Protein AF-A0A949LNS8-F1 (afdb_monomer_lite)

Sequence (141 aa):
MMSRVLGAALPQVLRSVAWLLLPTSFIALLAWATAGSATGNTGDPLRAALWIWIGAHSIPFDLSLPPSGLAGYLSYLPLGALVFPVLAIRNGVARTIERLDNDSSLVAPARGVFAIGYTIFALTASLFSKTDSIRPVWYFA

pLDDT: mean 88.39, std 11.05, range [50.0, 98.38]

Foldseek 3Di:
DLVLLCVLQLVLLVVLLCQQLVVQLVVLQVVDVVVDPPVPDSVVSSLVSLLLSLLLCQQKKWFLDPPVRDTDISRDDPVVSVVSSVVSLVVSLVRSCVSVVVPVVCSVVNNVSNVVSNVVVSVVSQVVSDDPGIHGDDPVD

Structure (mmCIF, N/CA/C/O backbone):
data_AF-A0A949LNS8-F1
#
_entry.id   AF-A0A949LNS8-F1
#
loop_
_atom_site.group_PDB
_atom_site.id
_atom_site.type_symbol
_atom_site.label_atom_id
_atom_site.label_alt_id
_atom_site.label_comp_id
_atom_site.label_asym_id
_atom_site.label_entity_id
_atom_site.label_seq_id
_atom_site.pdbx_PDB_ins_code
_atom_site.Cartn_x
_atom_site.Cartn_y
_atom_site.Cartn_z
_atom_site.occupancy
_atom_site.B_iso_or_equiv
_atom_site.auth_seq_id
_atom_site.auth_comp_id
_atom_site.auth_asym_id
_atom_site.auth_atom_id
_atom_site.pdbx_PDB_model_num
ATOM 1 N N . MET A 1 1 ? 21.363 8.464 -13.972 1.00 85.00 1 MET A N 1
ATOM 2 C CA . MET A 1 1 ? 20.319 7.459 -14.292 1.00 85.00 1 MET A CA 1
ATOM 3 C C . MET A 1 1 ? 19.478 7.084 -13.074 1.00 85.00 1 MET A C 1
ATOM 5 O O . MET A 1 1 ? 18.290 7.368 -13.098 1.00 85.00 1 MET A O 1
ATOM 9 N N . MET A 1 2 ? 20.059 6.560 -11.984 1.00 93.38 2 MET A N 1
ATOM 10 C CA . MET A 1 2 ? 19.293 6.161 -10.784 1.00 93.38 2 MET A CA 1
ATOM 11 C C . MET A 1 2 ? 18.456 7.294 -10.158 1.00 93.38 2 MET A C 1
ATOM 13 O O . MET A 1 2 ? 17.297 7.078 -9.835 1.00 93.38 2 MET A O 1
ATOM 17 N N . SER A 1 3 ? 18.988 8.519 -10.063 1.00 94.62 3 SER A N 1
ATOM 18 C CA . SER A 1 3 ? 18.230 9.682 -9.556 1.00 94.62 3 SER A CA 1
ATOM 19 C C . SER A 1 3 ? 16.945 9.959 -10.359 1.00 94.62 3 SER A C 1
ATOM 21 O O . SER A 1 3 ? 15.882 10.175 -9.783 1.00 94.62 3 SER A O 1
ATOM 23 N N . ARG A 1 4 ? 17.007 9.837 -11.694 1.00 95.25 4 ARG A N 1
ATOM 24 C CA . ARG A 1 4 ? 15.838 9.975 -12.581 1.00 95.25 4 ARG A CA 1
ATOM 25 C C . ARG A 1 4 ? 14.810 8.869 -12.318 1.00 95.25 4 ARG A C 1
ATOM 27 O O . ARG A 1 4 ? 13.621 9.154 -12.226 1.00 95.25 4 ARG A O 1
ATOM 34 N N . VAL A 1 5 ? 15.270 7.628 -12.134 1.00 96.56 5 VAL A N 1
ATOM 35 C CA . VAL A 1 5 ? 14.409 6.484 -11.787 1.00 96.56 5 VAL A CA 1
ATOM 36 C C . VAL A 1 5 ? 13.733 6.688 -10.430 1.00 96.56 5 VAL A C 1
ATOM 38 O O . VAL A 1 5 ? 12.519 6.533 -10.332 1.00 96.56 5 VAL A O 1
ATOM 41 N N . LEU A 1 6 ? 14.483 7.091 -9.401 1.00 96.56 6 LEU A N 1
ATOM 42 C CA . LEU A 1 6 ? 13.947 7.392 -8.069 1.00 96.56 6 LEU A CA 1
ATOM 43 C C . LEU A 1 6 ? 12.904 8.516 -8.125 1.00 96.56 6 LEU A C 1
ATOM 45 O O . LEU A 1 6 ? 11.813 8.363 -7.577 1.00 96.56 6 LEU A O 1
ATOM 49 N N . GLY A 1 7 ? 13.205 9.602 -8.844 1.00 96.00 7 GLY A N 1
ATOM 50 C CA . GLY A 1 7 ? 12.293 10.732 -9.034 1.00 96.00 7 GLY A CA 1
ATOM 51 C C . GLY A 1 7 ? 11.002 10.362 -9.771 1.00 96.00 7 GLY A C 1
ATOM 52 O O . GLY A 1 7 ? 9.940 10.897 -9.459 1.00 96.00 7 GLY A O 1
ATOM 53 N N . ALA A 1 8 ? 11.054 9.407 -10.703 1.00 97.06 8 ALA A N 1
ATOM 54 C CA . ALA A 1 8 ? 9.867 8.909 -11.395 1.00 97.06 8 ALA A CA 1
ATOM 55 C C . ALA A 1 8 ? 9.066 7.895 -10.557 1.00 97.06 8 ALA A C 1
ATOM 57 O O . ALA A 1 8 ? 7.831 7.914 -10.582 1.00 97.06 8 ALA A O 1
ATOM 58 N N . ALA A 1 9 ? 9.749 7.003 -9.833 1.00 97.31 9 ALA A N 1
ATOM 59 C CA . ALA A 1 9 ? 9.148 5.861 -9.147 1.00 97.31 9 ALA A CA 1
ATOM 60 C C . ALA A 1 9 ? 8.549 6.222 -7.782 1.00 97.31 9 ALA A C 1
ATOM 62 O O . ALA A 1 9 ? 7.396 5.878 -7.528 1.00 97.31 9 ALA A O 1
ATOM 63 N N . LEU A 1 10 ? 9.276 6.941 -6.919 1.00 97.50 10 LEU A N 1
ATOM 64 C CA . LEU A 1 10 ? 8.839 7.214 -5.541 1.00 97.50 10 LEU A CA 1
ATOM 65 C C . LEU A 1 10 ? 7.479 7.933 -5.463 1.00 97.50 10 LEU A C 1
ATOM 67 O O . LEU A 1 10 ? 6.610 7.471 -4.719 1.00 97.50 10 LEU A O 1
ATOM 71 N N . PRO A 1 11 ? 7.201 8.980 -6.268 1.00 98.00 11 PRO A N 1
ATOM 72 C CA . PRO A 1 11 ? 5.879 9.603 -6.262 1.00 98.00 11 PRO A CA 1
ATOM 73 C C . PRO A 1 11 ? 4.773 8.650 -6.728 1.00 98.00 11 PRO A C 1
ATOM 75 O O . PRO A 1 11 ? 3.635 8.756 -6.273 1.00 98.00 11 PRO A O 1
ATOM 78 N N . GLN A 1 12 ? 5.083 7.719 -7.638 1.00 97.94 12 GLN A N 1
ATOM 79 C CA . GLN A 1 12 ? 4.103 6.745 -8.121 1.00 97.94 12 GLN A CA 1
ATOM 80 C C . GLN A 1 12 ? 3.845 5.635 -7.109 1.00 97.94 12 GLN A C 1
ATOM 82 O O . GLN A 1 12 ? 2.703 5.192 -7.009 1.00 97.94 12 GLN A O 1
ATOM 87 N N . VAL A 1 13 ? 4.843 5.234 -6.317 1.00 98.25 13 VAL A N 1
ATOM 88 C CA . VAL A 1 13 ? 4.638 4.338 -5.169 1.00 98.25 13 VAL A CA 1
ATOM 89 C C . VAL A 1 13 ? 3.631 4.966 -4.209 1.00 98.25 13 VAL A C 1
ATOM 91 O O . VAL A 1 13 ? 2.587 4.371 -3.950 1.00 98.25 13 VAL A O 1
ATOM 94 N N . LEU A 1 14 ? 3.881 6.205 -3.771 1.00 97.88 14 LEU A N 1
ATOM 95 C CA . LEU A 1 14 ? 2.987 6.920 -2.853 1.00 97.88 14 LEU A CA 1
ATOM 96 C C . LEU A 1 14 ? 1.579 7.076 -3.432 1.00 97.88 14 LEU A C 1
ATOM 98 O O . LEU A 1 14 ? 0.592 6.841 -2.740 1.00 97.88 14 LEU A O 1
ATOM 102 N N . ARG A 1 15 ? 1.470 7.413 -4.721 1.00 97.50 15 ARG A N 1
ATOM 103 C CA . ARG A 1 15 ? 0.173 7.537 -5.393 1.00 97.50 15 ARG A CA 1
ATOM 104 C C . ARG A 1 15 ? -0.571 6.203 -5.481 1.00 97.50 15 ARG A C 1
ATOM 106 O O . ARG A 1 15 ? -1.788 6.186 -5.324 1.00 97.50 15 ARG A O 1
ATOM 113 N N . SER A 1 16 ? 0.141 5.106 -5.724 1.00 97.56 16 SER A N 1
ATOM 114 C CA . SER A 1 16 ? -0.447 3.763 -5.825 1.00 97.56 16 SER A CA 1
ATOM 115 C C . SER A 1 16 ? -0.926 3.259 -4.467 1.00 97.56 16 SER A C 1
ATOM 117 O O . SER A 1 16 ? -2.000 2.674 -4.374 1.00 97.56 16 SER A O 1
ATOM 119 N N . VAL A 1 17 ? -0.173 3.544 -3.402 1.00 97.44 17 VAL A N 1
ATOM 120 C CA . VAL A 1 17 ? -0.591 3.296 -2.016 1.00 97.44 17 VAL A CA 1
ATOM 121 C C . VAL A 1 17 ? -1.847 4.104 -1.682 1.00 97.44 17 VAL A C 1
ATOM 123 O O . VAL A 1 17 ? -2.856 3.540 -1.253 1.00 97.44 17 VAL A O 1
ATOM 126 N N . ALA A 1 18 ? -1.801 5.418 -1.925 1.00 96.56 18 ALA A N 1
ATOM 127 C CA . ALA A 1 18 ? -2.872 6.351 -1.590 1.00 96.56 18 ALA A CA 1
ATOM 128 C C . ALA A 1 18 ? -4.185 6.042 -2.319 1.00 96.56 18 ALA A C 1
ATOM 130 O O . ALA A 1 18 ? -5.253 6.305 -1.774 1.00 96.56 18 ALA A O 1
ATOM 131 N N . TRP A 1 19 ? -4.116 5.462 -3.522 1.00 95.62 19 TRP A N 1
ATOM 132 C CA . TRP A 1 19 ? -5.294 5.122 -4.319 1.00 95.62 19 TRP A CA 1
ATOM 133 C C . TRP A 1 19 ? -6.269 4.192 -3.591 1.00 95.62 19 TRP A C 1
ATOM 135 O O . TRP A 1 19 ? -7.474 4.383 -3.708 1.00 95.62 19 TRP A O 1
ATOM 145 N N . LEU A 1 20 ? -5.759 3.230 -2.817 1.00 93.62 20 LEU A N 1
ATOM 146 C CA . LEU A 1 20 ? -6.593 2.355 -1.989 1.00 93.62 20 LEU A CA 1
ATOM 147 C C . LEU A 1 20 ? -6.702 2.872 -0.552 1.00 93.62 20 LEU A C 1
ATOM 149 O O . LEU A 1 20 ? -7.777 2.824 0.045 1.00 93.62 20 LEU A O 1
ATOM 153 N N . LEU A 1 21 ? -5.605 3.399 0.001 1.00 95.25 21 LEU A N 1
ATOM 154 C CA . LEU A 1 21 ? -5.567 3.786 1.406 1.00 95.25 21 LEU A CA 1
ATOM 155 C C . LEU A 1 21 ? -6.518 4.952 1.696 1.00 95.25 21 LEU A C 1
ATOM 157 O O . LEU A 1 21 ? -7.300 4.854 2.632 1.00 95.25 21 LEU A O 1
ATOM 161 N N . LEU A 1 22 ? -6.546 5.999 0.863 1.00 96.25 22 LEU A N 1
ATOM 162 C CA . LEU A 1 22 ? -7.401 7.167 1.109 1.00 96.25 22 LEU A CA 1
ATOM 163 C C . LEU A 1 22 ? -8.903 6.825 1.116 1.00 96.25 22 LEU A C 1
ATOM 165 O O . LEU A 1 22 ? -9.568 7.199 2.086 1.00 96.25 22 LEU A O 1
ATOM 169 N N . PRO A 1 23 ? -9.459 6.091 0.126 1.00 94.88 23 PRO A N 1
ATOM 170 C CA . PRO A 1 23 ? -10.852 5.655 0.194 1.00 94.88 23 PRO A CA 1
ATOM 171 C C . PRO A 1 23 ? -11.156 4.804 1.428 1.00 94.88 23 PRO A C 1
ATOM 173 O O . PRO A 1 23 ? -12.156 5.045 2.101 1.00 94.88 23 PRO A O 1
ATOM 176 N N . THR A 1 24 ? -10.289 3.843 1.767 1.00 93.69 24 THR A N 1
ATOM 177 C CA . THR A 1 24 ? -10.502 2.996 2.955 1.00 93.69 24 THR A CA 1
ATOM 178 C C . THR A 1 24 ? -10.443 3.800 4.255 1.00 93.69 24 THR A C 1
ATOM 180 O O . THR A 1 24 ? -11.273 3.581 5.133 1.00 93.69 24 THR A O 1
ATOM 183 N N . SER A 1 25 ? -9.545 4.787 4.359 1.00 95.50 25 SER A N 1
ATOM 184 C CA . SER A 1 25 ? -9.486 5.723 5.487 1.00 95.50 25 SER A CA 1
ATOM 185 C C . SER A 1 25 ? -10.758 6.547 5.604 1.00 95.50 25 SER A C 1
ATOM 187 O O . SER A 1 25 ? -11.289 6.685 6.701 1.00 95.50 25 SER A O 1
ATOM 189 N N . PHE A 1 26 ? -11.280 7.054 4.488 1.00 96.31 26 PHE A N 1
ATOM 190 C CA . PHE A 1 26 ? -12.516 7.829 4.488 1.00 96.31 26 PHE A CA 1
ATOM 191 C C . PHE A 1 26 ? -13.723 6.990 4.927 1.00 96.31 26 PHE A C 1
ATOM 193 O O . PHE A 1 26 ? -14.485 7.415 5.793 1.00 96.31 26 PHE A O 1
ATOM 200 N N . ILE A 1 27 ? -13.858 5.770 4.395 1.00 93.69 27 ILE A N 1
ATOM 201 C CA . ILE A 1 27 ? -14.925 4.836 4.782 1.00 93.69 27 ILE A CA 1
ATOM 202 C C . ILE A 1 27 ? -14.819 4.483 6.270 1.00 93.69 27 ILE A C 1
ATOM 204 O O . ILE A 1 27 ? -15.822 4.535 6.979 1.00 93.69 27 ILE A O 1
ATOM 208 N N . ALA A 1 28 ? -13.617 4.170 6.763 1.00 93.75 28 ALA A N 1
ATOM 209 C CA . ALA A 1 28 ? -13.405 3.833 8.168 1.00 93.75 28 ALA A CA 1
ATOM 210 C C . ALA A 1 28 ? -13.728 5.009 9.102 1.00 93.75 28 ALA A C 1
ATOM 212 O O . ALA A 1 28 ? -14.362 4.810 10.136 1.00 93.75 28 ALA A O 1
ATOM 213 N N . LEU A 1 29 ? -13.345 6.235 8.727 1.00 94.75 29 LEU A N 1
ATOM 214 C CA . LEU A 1 29 ? -13.664 7.446 9.487 1.00 94.75 29 LEU A CA 1
ATOM 215 C C . LEU A 1 29 ? -15.171 7.699 9.554 1.00 94.75 29 LEU A C 1
ATOM 217 O O . LEU A 1 29 ? -15.685 7.985 10.633 1.00 94.75 29 LEU A O 1
ATOM 221 N N . LEU A 1 30 ? -15.888 7.560 8.435 1.00 94.12 30 LEU A N 1
ATOM 222 C CA . LEU A 1 30 ? -17.345 7.700 8.412 1.00 94.12 30 LEU A CA 1
ATOM 223 C C . LEU A 1 30 ? -18.036 6.625 9.254 1.00 94.12 30 LEU A C 1
ATOM 225 O O . LEU A 1 30 ? -18.920 6.946 10.048 1.00 94.12 30 LEU A O 1
ATOM 229 N N . ALA A 1 31 ? -17.625 5.363 9.115 1.00 92.50 31 ALA A N 1
ATOM 230 C CA . ALA A 1 31 ? -18.179 4.258 9.893 1.00 92.50 31 ALA A CA 1
ATOM 231 C C . ALA A 1 31 ? -17.959 4.469 11.398 1.00 92.50 31 ALA A C 1
ATOM 233 O O . ALA A 1 31 ? -18.882 4.328 12.191 1.00 92.50 31 ALA A O 1
ATOM 234 N N . TRP A 1 32 ? -16.758 4.886 11.791 1.00 94.00 32 TRP A N 1
ATOM 235 C CA . TRP A 1 32 ? -16.430 5.197 13.181 1.00 94.00 32 TRP A CA 1
ATOM 236 C C . TRP A 1 32 ? -17.217 6.392 13.728 1.00 94.00 32 TRP A C 1
ATOM 238 O O . TRP A 1 32 ? -17.733 6.329 14.843 1.00 94.00 32 TRP A O 1
ATOM 248 N N . ALA A 1 33 ? -17.356 7.464 12.943 1.00 91.12 33 ALA A N 1
ATOM 249 C CA . ALA A 1 33 ? -18.096 8.653 13.357 1.00 91.12 33 ALA A CA 1
ATOM 250 C C . ALA A 1 33 ? -19.596 8.369 13.534 1.00 91.12 33 ALA A C 1
ATOM 252 O O . ALA A 1 33 ? -20.227 8.919 14.431 1.00 91.12 33 ALA A O 1
ATOM 253 N N . THR A 1 34 ? -20.161 7.501 12.691 1.00 92.38 34 THR A N 1
ATOM 254 C CA . THR A 1 34 ? -21.595 7.165 12.694 1.00 92.38 34 THR A CA 1
ATOM 255 C C . THR A 1 34 ? -21.958 6.083 13.708 1.00 92.38 34 THR A C 1
ATOM 257 O O . THR A 1 34 ? -23.037 6.147 14.288 1.00 92.38 34 THR A O 1
ATOM 260 N N . ALA A 1 35 ? -21.067 5.122 13.967 1.00 89.38 35 ALA A N 1
ATOM 261 C CA . ALA A 1 35 ? -21.274 4.084 14.978 1.00 89.38 35 ALA A CA 1
ATOM 262 C C . ALA A 1 35 ? -21.149 4.606 16.422 1.00 89.38 35 ALA A C 1
ATOM 264 O O . ALA A 1 35 ? -21.618 3.953 17.351 1.00 89.38 35 ALA A O 1
ATOM 265 N N . GLY A 1 36 ? -20.536 5.779 16.608 1.00 82.44 36 GLY A N 1
ATOM 266 C CA . GLY A 1 36 ? -20.210 6.327 17.919 1.00 82.44 36 GLY A CA 1
ATOM 267 C C . GLY A 1 36 ? -18.883 5.768 18.433 1.00 82.44 36 GLY A C 1
ATOM 268 O O . GLY A 1 36 ? -18.694 4.561 18.574 1.00 82.44 36 GLY A O 1
ATOM 269 N N . SER A 1 37 ? -17.935 6.659 18.709 1.00 82.12 37 SER A N 1
ATOM 270 C CA . SER A 1 37 ? -16.616 6.265 19.195 1.00 82.12 37 SER A CA 1
ATOM 271 C C . SER A 1 37 ? -16.646 5.927 20.682 1.00 82.12 37 SER A C 1
ATOM 273 O O . SER A 1 37 ? -17.039 6.760 21.495 1.00 82.12 37 SER A O 1
ATOM 275 N N . ALA A 1 38 ? -16.152 4.746 21.050 1.00 79.25 38 ALA A N 1
ATOM 276 C CA . ALA A 1 38 ? -15.972 4.377 22.453 1.00 79.25 38 ALA A CA 1
ATOM 277 C C . ALA A 1 38 ? -14.832 5.161 23.137 1.00 79.25 38 ALA A C 1
ATOM 279 O O . ALA A 1 38 ? -14.853 5.347 24.350 1.00 79.25 38 ALA A O 1
ATOM 280 N N . THR A 1 39 ? -13.832 5.607 22.368 1.00 82.25 39 THR A N 1
ATOM 281 C CA . THR A 1 39 ? -12.575 6.190 22.879 1.00 82.25 39 THR A CA 1
ATOM 282 C C . THR A 1 39 ? -12.400 7.670 22.532 1.00 82.25 39 THR A C 1
ATOM 284 O O . THR A 1 39 ? -11.562 8.344 23.123 1.00 82.25 39 THR A O 1
ATOM 287 N N . GLY A 1 40 ? -13.133 8.180 21.537 1.00 83.69 40 GLY A N 1
ATOM 288 C CA . GLY A 1 40 ? -12.918 9.505 20.947 1.00 83.69 40 GLY A CA 1
ATOM 289 C C . GLY A 1 40 ? -11.631 9.635 20.116 1.00 83.69 40 GLY A C 1
ATOM 290 O O . GLY A 1 40 ? -11.324 10.729 19.650 1.00 83.69 40 GLY A O 1
ATOM 291 N N . ASN A 1 41 ? -10.877 8.549 19.895 1.00 89.56 41 ASN A N 1
ATOM 292 C CA . ASN A 1 41 ? -9.581 8.584 19.215 1.00 89.56 41 ASN A CA 1
ATOM 293 C C . ASN A 1 41 ? -9.702 8.285 17.708 1.00 89.56 41 ASN A C 1
ATOM 295 O O . ASN A 1 41 ? -10.089 7.189 17.304 1.00 89.56 41 ASN A O 1
ATOM 299 N N . THR A 1 42 ? -9.305 9.238 16.860 1.00 89.31 42 THR A N 1
ATOM 300 C CA . THR A 1 42 ? -9.294 9.082 15.392 1.00 89.31 42 THR A CA 1
ATOM 301 C C . THR A 1 42 ? -8.203 8.133 14.884 1.00 89.31 42 THR A C 1
ATOM 303 O O . THR A 1 42 ? -8.234 7.718 13.726 1.00 89.31 42 THR A O 1
ATOM 306 N N . GLY A 1 43 ? -7.260 7.728 15.735 1.00 90.75 43 GLY A N 1
ATOM 307 C CA . GLY A 1 43 ? -6.285 6.685 15.429 1.00 90.75 43 GLY A CA 1
ATOM 308 C C . GLY A 1 43 ? -6.921 5.311 15.205 1.00 90.75 43 GLY A C 1
ATOM 309 O O . GLY A 1 43 ? -6.405 4.534 14.403 1.00 90.75 43 GLY A O 1
ATOM 310 N N . ASP A 1 44 ? -8.056 5.021 15.845 1.00 89.38 44 ASP A N 1
ATOM 311 C CA . ASP A 1 44 ? -8.754 3.737 15.715 1.00 89.38 44 ASP A CA 1
ATOM 312 C C . ASP A 1 44 ? -9.273 3.487 14.284 1.00 89.38 44 ASP A C 1
ATOM 314 O O . ASP A 1 44 ? -8.905 2.464 13.694 1.00 89.38 44 ASP A O 1
ATOM 318 N N . PRO A 1 45 ? -10.033 4.407 13.650 1.00 92.88 45 PRO A N 1
ATOM 319 C CA . PRO A 1 45 ? -10.457 4.232 12.260 1.00 92.88 45 PRO A CA 1
ATOM 320 C C . PRO A 1 45 ? -9.295 4.272 11.261 1.00 92.88 45 PRO A C 1
ATOM 322 O O . PRO A 1 45 ? -9.330 3.560 10.259 1.00 92.88 45 PRO A O 1
ATOM 325 N N . LEU A 1 46 ? -8.241 5.055 11.517 1.00 93.94 46 LEU A N 1
ATOM 326 C CA . LEU A 1 46 ? -7.063 5.078 10.641 1.00 93.94 46 LEU A CA 1
ATOM 327 C C . LEU A 1 46 ? -6.302 3.747 10.676 1.00 93.94 46 LEU A C 1
ATOM 329 O O . LEU A 1 46 ? -5.863 3.255 9.634 1.00 93.94 46 LEU A O 1
ATOM 333 N N . ARG A 1 47 ? -6.193 3.124 11.854 1.00 91.62 47 ARG A N 1
ATOM 334 C CA . ARG A 1 47 ? -5.611 1.787 12.000 1.00 91.62 47 ARG A CA 1
ATOM 335 C C . ARG A 1 47 ? -6.479 0.724 11.329 1.00 91.62 47 ARG A C 1
ATOM 337 O O . ARG A 1 47 ? -5.945 -0.125 10.621 1.00 91.62 47 ARG A O 1
ATOM 344 N N . ALA A 1 48 ? -7.803 0.816 11.467 1.00 89.88 48 ALA A N 1
ATOM 345 C CA . ALA A 1 48 ? -8.731 -0.074 10.772 1.00 89.88 48 ALA A CA 1
ATOM 346 C C . ALA A 1 48 ? -8.593 0.022 9.244 1.00 89.88 48 ALA A C 1
ATOM 348 O O . ALA A 1 48 ? -8.540 -0.998 8.560 1.00 89.88 48 ALA A O 1
ATOM 349 N N . ALA A 1 49 ? -8.451 1.233 8.700 1.00 93.19 49 ALA A N 1
ATOM 350 C CA . ALA A 1 49 ? -8.195 1.433 7.277 1.00 93.19 49 ALA A CA 1
ATOM 351 C C . ALA A 1 49 ? -6.875 0.798 6.816 1.00 93.19 49 ALA A C 1
ATOM 353 O O . ALA A 1 49 ? -6.833 0.184 5.750 1.00 93.19 49 ALA A O 1
ATOM 354 N N . LEU A 1 50 ? -5.816 0.884 7.630 1.00 92.31 50 LEU A N 1
ATOM 355 C CA . LEU A 1 50 ? -4.564 0.178 7.357 1.00 92.31 50 LEU A CA 1
ATOM 356 C C . LEU A 1 50 ? -4.766 -1.339 7.334 1.00 92.31 50 LEU A C 1
ATOM 358 O O . LEU A 1 50 ? -4.263 -1.981 6.419 1.00 92.31 50 LEU A O 1
ATOM 362 N N . TRP A 1 51 ? -5.531 -1.922 8.259 1.00 89.62 51 TRP A N 1
ATOM 363 C CA . TRP A 1 51 ? -5.831 -3.360 8.222 1.00 89.62 51 TRP A CA 1
ATOM 364 C C . TRP A 1 51 ? -6.610 -3.766 6.971 1.00 89.62 51 TRP A C 1
ATOM 366 O O . TRP A 1 51 ? -6.298 -4.796 6.382 1.00 89.62 51 TRP A O 1
ATOM 376 N N . ILE A 1 52 ? -7.567 -2.951 6.513 1.00 89.38 52 ILE A N 1
ATOM 377 C CA . ILE A 1 52 ? -8.278 -3.192 5.246 1.00 89.38 52 ILE A CA 1
ATOM 378 C C . ILE A 1 52 ? -7.302 -3.130 4.068 1.00 89.38 52 ILE A C 1
ATOM 380 O O . ILE A 1 52 ? -7.322 -4.007 3.205 1.00 89.38 52 ILE A O 1
ATOM 384 N N . TRP A 1 53 ? -6.425 -2.123 4.035 1.00 92.12 53 TRP A N 1
ATOM 385 C CA . TRP A 1 53 ? -5.415 -1.984 2.990 1.00 92.12 53 TRP A CA 1
ATOM 386 C C . TRP A 1 53 ? -4.477 -3.192 2.970 1.00 92.12 53 TRP A C 1
ATOM 388 O O . TRP A 1 53 ? -4.304 -3.810 1.925 1.00 92.12 53 TRP A O 1
ATOM 398 N N . ILE A 1 54 ? -3.915 -3.576 4.116 1.00 89.31 54 ILE A N 1
ATOM 399 C CA . ILE A 1 54 ? -2.972 -4.695 4.249 1.00 89.31 54 ILE A CA 1
ATOM 400 C C . ILE A 1 54 ? -3.669 -6.028 3.937 1.00 89.31 54 ILE A C 1
ATOM 402 O O . ILE A 1 54 ? -3.147 -6.846 3.181 1.00 89.31 54 ILE A O 1
ATOM 406 N N . GLY A 1 55 ? -4.890 -6.217 4.430 1.00 85.88 55 GLY A N 1
ATOM 407 C CA . GLY A 1 55 ? -5.696 -7.392 4.134 1.00 85.88 55 GLY A CA 1
ATOM 408 C C . GLY A 1 55 ? -6.054 -7.511 2.646 1.00 85.88 55 GLY A C 1
ATOM 409 O O . GLY A 1 55 ? -6.060 -8.617 2.112 1.00 85.88 55 GLY A O 1
ATOM 410 N N . ALA A 1 56 ? -6.272 -6.400 1.929 1.00 89.31 56 ALA A N 1
ATOM 411 C CA . ALA A 1 56 ? -6.467 -6.430 0.474 1.00 89.31 56 ALA A CA 1
ATOM 412 C C . ALA A 1 56 ? -5.220 -6.940 -0.273 1.00 89.31 56 ALA A C 1
ATOM 414 O O . ALA A 1 56 ? -5.342 -7.529 -1.346 1.00 89.31 56 ALA A O 1
ATOM 415 N N . HIS A 1 57 ? -4.030 -6.776 0.315 1.00 89.44 57 HIS A N 1
ATOM 416 C CA . HIS A 1 57 ? -2.775 -7.354 -0.176 1.00 89.44 57 HIS A CA 1
ATOM 417 C C . HIS A 1 57 ? -2.589 -8.821 0.225 1.00 89.44 57 HIS A C 1
ATOM 419 O O . HIS A 1 57 ? -1.542 -9.397 -0.060 1.00 89.44 57 HIS A O 1
ATOM 425 N N . SER A 1 58 ? -3.584 -9.433 0.878 1.00 86.56 58 SER A N 1
ATOM 426 C CA . SER A 1 58 ? -3.509 -10.796 1.419 1.00 86.56 58 SER A CA 1
ATOM 427 C C . SER A 1 58 ? -2.321 -10.999 2.364 1.00 86.56 58 SER A C 1
ATOM 429 O O . SER A 1 58 ? -1.766 -12.092 2.459 1.00 86.56 58 SER A O 1
ATOM 431 N N . ILE A 1 59 ? -1.921 -9.936 3.066 1.00 85.25 59 ILE A N 1
ATOM 432 C CA . ILE A 1 59 ? -0.927 -10.025 4.130 1.00 85.25 59 ILE A CA 1
ATOM 433 C C . ILE A 1 59 ? -1.666 -10.532 5.383 1.00 85.25 59 ILE A C 1
ATOM 435 O O . ILE A 1 59 ? -2.620 -9.888 5.827 1.00 85.25 59 ILE A O 1
ATOM 439 N N . PRO A 1 60 ? -1.278 -11.694 5.929 1.00 80.00 60 PRO A N 1
ATOM 440 C CA . PRO A 1 60 ? -1.999 -12.368 7.007 1.00 80.00 60 PRO A CA 1
ATOM 441 C C . PRO A 1 60 ? -1.871 -11.640 8.351 1.00 80.00 60 PRO A C 1
ATOM 443 O O . PRO A 1 60 ? -0.794 -11.157 8.711 1.00 80.00 60 PRO A O 1
ATOM 446 N N . PHE A 1 61 ? -2.948 -11.663 9.139 1.00 78.56 61 PHE A N 1
ATOM 447 C CA . PHE A 1 61 ? -2.916 -11.291 10.553 1.00 78.56 61 PHE A CA 1
ATOM 448 C C . PHE A 1 61 ? -3.497 -12.384 11.438 1.00 78.56 61 PHE A C 1
ATOM 450 O O . PHE A 1 61 ? -4.524 -12.981 11.102 1.00 78.56 61 PHE A O 1
ATOM 457 N N . ASP A 1 62 ? -2.887 -12.534 12.606 1.00 79.88 62 ASP A N 1
ATOM 458 C CA . ASP A 1 62 ?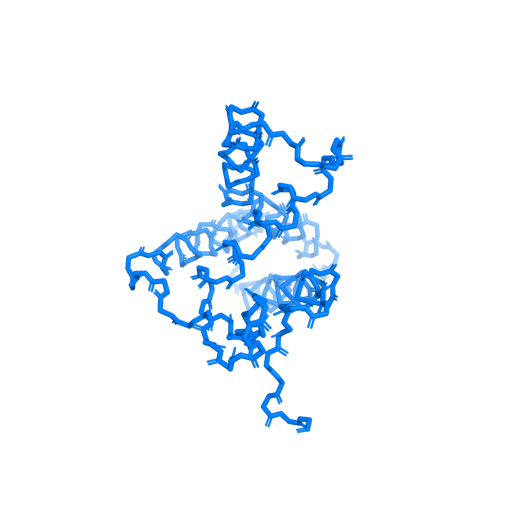 -3.471 -13.209 13.751 1.00 79.88 62 ASP A CA 1
ATOM 459 C C . ASP A 1 62 ? -4.339 -12.226 14.535 1.00 79.88 62 ASP A C 1
ATOM 461 O O . ASP A 1 62 ? -3.955 -11.083 14.815 1.00 79.88 62 ASP A O 1
ATOM 465 N N . LEU A 1 63 ? -5.518 -12.704 14.904 1.00 79.38 63 LEU A N 1
ATOM 466 C CA . LEU A 1 63 ? -6.491 -12.018 15.732 1.00 79.38 63 LEU A CA 1
ATOM 467 C C . LEU A 1 63 ? -6.587 -12.738 17.078 1.00 79.38 63 LEU A C 1
ATOM 469 O O . LEU A 1 63 ? -6.693 -13.959 17.128 1.00 79.38 63 LEU A O 1
ATOM 473 N N . SER A 1 64 ? -6.614 -11.978 18.164 1.00 81.00 64 SER A N 1
ATOM 474 C CA . SER A 1 64 ? -7.050 -12.437 19.481 1.00 81.00 64 SER A CA 1
ATOM 475 C C . SER A 1 64 ? -8.376 -11.758 19.783 1.00 81.00 64 SER A C 1
ATOM 477 O O . SER A 1 64 ? -8.401 -10.550 20.024 1.00 81.00 64 SER A O 1
ATOM 479 N N . LEU A 1 65 ? -9.475 -12.515 19.685 1.00 72.81 65 LEU A N 1
ATOM 480 C CA . LEU A 1 65 ? -10.850 -12.015 19.764 1.00 72.81 65 LEU A CA 1
ATOM 481 C C . LEU A 1 65 ? -11.278 -11.798 21.227 1.00 72.81 65 LEU A C 1
ATOM 483 O O . LEU A 1 65 ? -11.600 -12.775 21.921 1.00 72.81 65 LEU A O 1
ATOM 487 N N . PRO A 1 66 ? -11.341 -10.551 21.731 1.00 67.75 66 PRO A N 1
ATOM 488 C CA . PRO A 1 66 ? -11.809 -10.294 23.087 1.00 67.75 66 PRO A CA 1
ATOM 489 C C . PRO A 1 66 ? -13.327 -10.536 23.179 1.00 67.75 66 PRO A C 1
ATOM 491 O O . PRO A 1 66 ? -14.037 -10.298 22.201 1.00 67.75 66 PRO A O 1
ATOM 494 N N . PRO A 1 67 ? -13.859 -10.983 24.332 1.00 69.38 67 PRO A N 1
ATOM 495 C CA . PRO A 1 67 ? -13.157 -11.330 25.575 1.00 69.38 67 PRO A CA 1
ATOM 496 C C . PRO A 1 67 ? -12.623 -12.773 25.597 1.00 69.38 67 PRO A C 1
ATOM 498 O O . PRO A 1 67 ? -11.936 -13.159 26.534 1.00 69.38 67 PRO A O 1
ATOM 501 N N . SER A 1 68 ? -12.949 -13.575 24.583 1.00 72.75 68 SER A N 1
ATOM 502 C CA . SER A 1 68 ? -12.667 -15.014 24.552 1.00 72.75 68 SER A CA 1
ATOM 503 C C . SER A 1 68 ? -11.185 -15.378 24.391 1.00 72.75 68 SER A C 1
ATOM 505 O O . SER A 1 68 ? -10.796 -16.493 24.722 1.00 72.75 68 SER A O 1
ATOM 507 N N . GLY A 1 69 ? -10.367 -14.469 23.847 1.00 67.06 69 GLY A N 1
ATOM 508 C CA . GLY A 1 69 ? -8.967 -14.732 23.504 1.00 67.06 69 GLY A CA 1
ATOM 509 C C . GLY A 1 69 ? -8.788 -15.768 22.389 1.00 67.06 69 GLY A C 1
ATOM 510 O O . GLY A 1 69 ? -7.671 -16.229 22.166 1.00 67.06 69 GLY A O 1
ATOM 511 N N . LEU A 1 70 ? -9.871 -16.152 21.703 1.00 73.81 70 LEU A N 1
ATOM 512 C CA . LEU A 1 70 ? -9.822 -17.128 20.623 1.00 73.81 70 LEU A CA 1
ATOM 513 C C . LEU A 1 70 ? -8.977 -16.595 19.467 1.00 73.81 70 LEU A C 1
ATOM 515 O O . LEU A 1 70 ? -9.101 -15.429 19.076 1.00 73.81 70 LEU A O 1
ATOM 519 N N . ALA A 1 71 ? -8.147 -17.480 18.917 1.00 73.69 71 ALA A N 1
ATOM 520 C CA . ALA A 1 71 ? -7.381 -17.206 17.716 1.00 73.69 71 ALA A CA 1
ATOM 521 C C . ALA A 1 71 ? -8.331 -17.056 16.519 1.00 73.69 71 ALA A C 1
ATOM 523 O O . ALA A 1 71 ? -9.169 -17.921 16.258 1.00 73.69 71 ALA A O 1
ATOM 524 N N . GLY A 1 72 ? -8.193 -15.958 15.789 1.00 69.7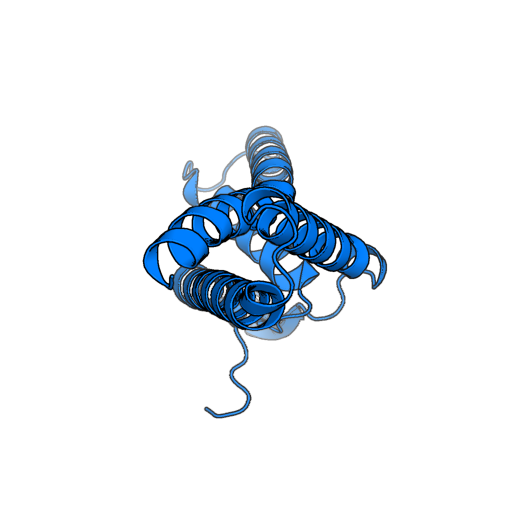5 72 GLY A N 1
ATOM 525 C CA . GLY A 1 72 ? -8.816 -15.741 14.490 1.00 69.75 72 GLY A CA 1
ATOM 526 C C . GLY A 1 72 ? -7.760 -15.388 13.450 1.00 69.75 72 GLY A C 1
ATOM 527 O O . GLY A 1 72 ? -6.664 -14.960 13.796 1.00 69.75 72 GLY A O 1
ATOM 528 N N . TYR A 1 73 ? -8.102 -15.527 12.173 1.00 66.25 73 TYR A N 1
ATOM 529 C CA . TYR A 1 73 ? -7.229 -15.127 11.072 1.00 66.25 73 TYR A CA 1
ATOM 530 C C . TYR A 1 73 ? -7.922 -14.071 10.216 1.00 66.25 73 TYR A C 1
ATOM 532 O O . TYR A 1 73 ? -9.004 -14.311 9.676 1.00 66.25 73 TYR A O 1
ATOM 540 N N . LEU A 1 74 ? -7.288 -12.910 10.049 1.00 63.69 74 LEU A N 1
ATOM 541 C CA . LEU A 1 74 ? -7.713 -11.908 9.068 1.00 63.69 74 LEU A CA 1
ATOM 542 C C . LEU A 1 74 ? -7.067 -12.246 7.714 1.00 63.69 74 LEU A C 1
ATOM 544 O O . LEU A 1 74 ? -6.155 -11.561 7.261 1.00 63.69 74 LEU A O 1
ATOM 548 N N . SER A 1 75 ? -7.472 -13.360 7.104 1.00 56.59 75 SER A N 1
ATOM 549 C CA . SER A 1 75 ? -6.859 -13.875 5.863 1.00 56.59 75 SER A CA 1
ATOM 550 C C . SER A 1 75 ? -7.842 -14.078 4.706 1.00 56.59 75 SER A C 1
ATOM 552 O O . SER A 1 75 ? -7.409 -14.231 3.569 1.00 56.59 75 SER A O 1
ATOM 554 N N . TYR A 1 76 ? -9.152 -13.992 4.955 1.00 55.28 76 TYR A N 1
ATOM 555 C CA . TYR A 1 76 ? -10.193 -14.119 3.930 1.00 55.28 76 TYR A CA 1
ATOM 556 C C . TYR A 1 76 ? -10.946 -12.802 3.732 1.00 55.28 76 TYR A C 1
ATOM 558 O O . TYR A 1 76 ? -12.153 -12.712 3.956 1.00 55.28 76 TYR A O 1
ATOM 566 N N . LEU A 1 77 ? -10.249 -11.757 3.281 1.00 60.81 77 LEU A N 1
ATOM 567 C CA . LEU A 1 77 ? -10.965 -10.749 2.499 1.00 60.81 77 LEU A CA 1
ATOM 568 C C . LEU A 1 77 ? -11.419 -11.409 1.188 1.00 60.81 77 LEU A C 1
ATOM 570 O O . LEU A 1 77 ? -10.741 -12.322 0.707 1.00 60.81 77 LEU A O 1
ATOM 574 N N . PRO A 1 78 ? -12.556 -10.994 0.600 1.00 63.47 78 PRO A N 1
ATOM 575 C CA . PRO A 1 78 ? -12.992 -11.538 -0.677 1.00 63.47 78 PRO A CA 1
ATOM 576 C C . PRO A 1 78 ? -11.823 -11.475 -1.658 1.00 63.47 78 PRO A C 1
ATOM 578 O O . PRO A 1 78 ? -11.196 -10.422 -1.762 1.00 63.47 78 PRO A O 1
ATOM 581 N N . LEU A 1 79 ? -11.549 -12.547 -2.409 1.00 64.81 79 LEU A N 1
ATOM 582 C CA . LEU A 1 79 ? -10.529 -12.531 -3.472 1.00 64.81 79 LEU A CA 1
ATOM 583 C C . LEU A 1 79 ? -10.697 -11.317 -4.412 1.00 64.81 79 LEU A C 1
ATOM 585 O O . LEU A 1 79 ? -9.727 -10.828 -4.985 1.00 64.81 79 LEU A O 1
ATOM 589 N N . GLY A 1 80 ? -11.915 -10.767 -4.511 1.00 71.31 80 GLY A N 1
ATOM 590 C CA . GLY A 1 80 ? -12.202 -9.517 -5.214 1.00 71.31 80 GLY A CA 1
ATOM 591 C C . GLY A 1 80 ? -11.433 -8.286 -4.710 1.00 71.31 80 GLY A C 1
ATOM 592 O O . GLY A 1 80 ? -11.138 -7.402 -5.508 1.00 71.31 80 GLY A O 1
ATOM 593 N N . ALA A 1 81 ? -11.042 -8.220 -3.433 1.00 84.44 81 ALA A N 1
ATOM 594 C CA . ALA A 1 81 ? -10.253 -7.112 -2.895 1.00 84.44 81 ALA A CA 1
ATOM 595 C C . ALA A 1 81 ? -8.829 -7.067 -3.483 1.00 84.44 81 ALA A C 1
ATOM 597 O O . ALA A 1 81 ? -8.280 -5.981 -3.660 1.00 84.44 81 ALA A O 1
ATOM 598 N N . LEU A 1 82 ? -8.262 -8.220 -3.860 1.00 87.88 82 LEU A N 1
ATOM 599 C CA . LEU A 1 82 ? -6.913 -8.337 -4.428 1.00 87.88 82 LEU A CA 1
ATOM 600 C C . LEU A 1 82 ? -6.786 -7.645 -5.794 1.00 87.88 82 LEU A C 1
ATOM 602 O O . LEU A 1 82 ? -5.709 -7.175 -6.167 1.00 87.88 82 LEU A O 1
ATOM 606 N N . VAL A 1 83 ? -7.900 -7.507 -6.520 1.00 91.19 83 VAL A N 1
ATOM 607 C CA . VAL A 1 83 ? -7.943 -6.773 -7.792 1.00 91.19 83 VAL A CA 1
ATOM 608 C 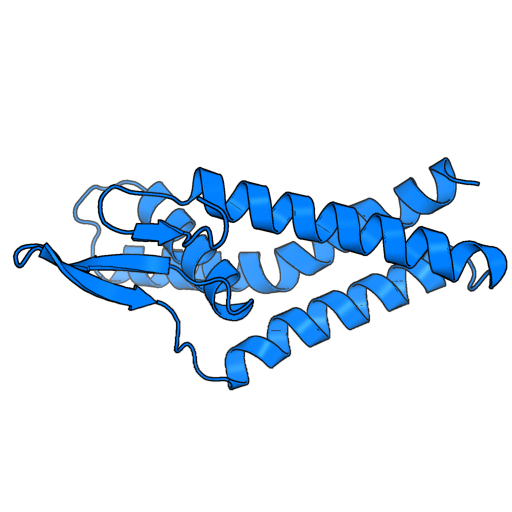C . VAL A 1 83 ? -7.484 -5.324 -7.602 1.00 91.19 83 VAL A C 1
ATOM 610 O O . VAL A 1 83 ? -6.779 -4.790 -8.459 1.00 91.19 83 VAL A O 1
ATOM 613 N N . PHE A 1 84 ? -7.813 -4.688 -6.473 1.00 92.38 84 PHE A N 1
ATOM 614 C CA . PHE A 1 84 ? -7.490 -3.280 -6.238 1.00 92.38 84 PHE A CA 1
ATOM 615 C C . PHE A 1 84 ? -5.973 -3.030 -6.116 1.00 92.38 84 PHE A C 1
ATOM 617 O O . PHE A 1 84 ? -5.464 -2.219 -6.898 1.00 92.38 84 PHE A O 1
ATOM 624 N N . PRO A 1 85 ? -5.209 -3.721 -5.242 1.00 93.69 85 PRO A N 1
ATOM 625 C CA . PRO A 1 85 ? -3.749 -3.635 -5.235 1.00 93.69 85 PRO A CA 1
ATOM 626 C C . PRO A 1 85 ? -3.101 -3.940 -6.584 1.00 93.69 85 PRO A C 1
ATOM 628 O O . PRO A 1 85 ? -2.208 -3.209 -7.012 1.00 93.69 85 PRO A O 1
ATOM 631 N N . VAL A 1 86 ? -3.572 -4.975 -7.291 1.00 94.25 86 VAL A N 1
ATOM 632 C CA . VAL A 1 86 ? -3.022 -5.353 -8.602 1.00 94.25 86 VAL A CA 1
ATOM 633 C C . VAL A 1 86 ? -3.177 -4.213 -9.607 1.00 94.25 86 VAL A C 1
ATOM 635 O O . VAL A 1 86 ? -2.210 -3.851 -10.282 1.00 94.25 86 VAL A O 1
ATOM 638 N N . LEU A 1 87 ? -4.361 -3.602 -9.687 1.00 95.62 87 LEU A N 1
ATOM 639 C CA . LEU A 1 87 ? -4.603 -2.459 -10.568 1.00 95.62 87 LEU A CA 1
ATOM 640 C C . LEU A 1 87 ? -3.789 -1.230 -10.148 1.00 95.62 87 LEU A C 1
ATOM 642 O O . LEU A 1 87 ? -3.220 -0.558 -11.012 1.00 95.62 87 LEU A O 1
ATOM 646 N N . ALA A 1 88 ? -3.689 -0.953 -8.847 1.00 96.19 88 ALA A N 1
ATOM 647 C CA . ALA A 1 88 ? -2.906 0.162 -8.322 1.00 96.19 88 ALA A CA 1
ATOM 648 C C . ALA A 1 88 ? -1.421 0.033 -8.695 1.00 96.19 88 ALA A C 1
ATOM 650 O O . ALA A 1 88 ? -0.843 0.964 -9.256 1.00 96.19 88 ALA A O 1
ATOM 651 N N . ILE A 1 89 ? -0.824 -1.139 -8.458 1.00 97.31 89 ILE A N 1
ATOM 652 C CA . ILE A 1 89 ? 0.578 -1.437 -8.774 1.00 97.31 89 ILE A CA 1
ATOM 653 C C . ILE A 1 89 ? 0.809 -1.396 -10.286 1.00 97.31 89 ILE A C 1
ATOM 655 O O . ILE A 1 89 ? 1.740 -0.733 -10.744 1.00 97.31 89 ILE A O 1
ATOM 659 N N . ARG A 1 90 ? -0.052 -2.046 -11.083 1.00 96.81 90 ARG A N 1
ATOM 660 C CA . ARG A 1 90 ? 0.073 -2.066 -12.549 1.00 96.81 90 ARG A CA 1
ATOM 661 C C . ARG A 1 90 ? 0.046 -0.654 -13.131 1.00 96.81 90 ARG A C 1
ATOM 663 O O . ARG A 1 90 ? 0.898 -0.314 -13.950 1.00 96.81 90 ARG A O 1
ATOM 670 N N . ASN A 1 91 ? -0.904 0.169 -12.690 1.00 97.62 91 ASN A N 1
ATOM 671 C CA . ASN A 1 91 ? -1.025 1.553 -13.140 1.00 97.62 91 ASN A CA 1
ATOM 672 C C . ASN A 1 91 ? 0.150 2.416 -12.657 1.00 97.62 91 ASN A C 1
ATOM 674 O O . ASN A 1 91 ? 0.646 3.248 -13.416 1.00 97.62 91 ASN A O 1
ATOM 678 N N . GLY A 1 92 ? 0.618 2.209 -11.423 1.00 97.31 92 GLY A N 1
ATOM 679 C CA . GLY A 1 92 ? 1.782 2.894 -10.864 1.00 97.31 92 GLY A CA 1
ATOM 680 C C . GLY A 1 92 ? 3.054 2.634 -11.665 1.00 97.31 92 GLY A C 1
ATOM 681 O O . GLY A 1 92 ? 3.695 3.581 -12.116 1.00 97.31 92 GLY A O 1
ATOM 682 N N . VAL A 1 93 ? 3.367 1.360 -11.915 1.00 97.94 93 VAL A N 1
ATOM 683 C CA . VAL A 1 93 ? 4.535 0.943 -12.706 1.00 97.94 93 VAL A CA 1
ATOM 684 C C . VAL A 1 93 ? 4.457 1.476 -14.135 1.00 97.94 93 VAL A C 1
ATOM 686 O O . VAL A 1 93 ? 5.446 2.016 -14.631 1.00 97.94 93 VAL A O 1
ATOM 689 N N . ALA A 1 94 ? 3.296 1.372 -14.791 1.00 97.88 94 ALA A N 1
ATOM 690 C CA . ALA A 1 94 ? 3.109 1.894 -16.145 1.00 97.88 94 ALA A CA 1
ATOM 691 C C . ALA A 1 94 ? 3.406 3.402 -16.214 1.00 97.88 94 ALA A C 1
ATOM 693 O O . ALA A 1 94 ? 4.191 3.838 -17.053 1.00 97.88 94 ALA A O 1
ATOM 694 N N . ARG A 1 95 ? 2.875 4.186 -15.266 1.00 97.75 95 ARG A N 1
ATOM 695 C CA . ARG A 1 95 ? 3.149 5.628 -15.188 1.00 97.75 95 ARG A CA 1
ATOM 696 C C . ARG A 1 95 ? 4.591 5.962 -14.813 1.00 97.75 95 ARG A C 1
ATOM 698 O O . ARG A 1 95 ? 5.082 7.024 -15.185 1.00 97.75 95 ARG A O 1
ATOM 705 N N . THR A 1 96 ? 5.276 5.115 -14.045 1.00 98.00 96 THR A N 1
ATOM 706 C CA . THR A 1 96 ? 6.712 5.292 -13.785 1.00 98.00 96 THR A CA 1
ATOM 707 C C . THR A 1 96 ? 7.515 5.147 -15.075 1.00 98.00 96 THR A C 1
ATOM 709 O O . THR A 1 96 ? 8.383 5.975 -15.325 1.00 98.00 96 THR A O 1
ATOM 712 N N . ILE A 1 97 ? 7.215 4.139 -15.899 1.00 97.69 97 ILE A N 1
ATOM 713 C CA . ILE A 1 97 ? 7.893 3.909 -17.186 1.00 97.69 97 ILE A CA 1
ATOM 714 C C . ILE A 1 97 ? 7.601 5.052 -18.168 1.00 97.69 97 ILE A C 1
ATOM 716 O O . ILE A 1 97 ? 8.520 5.554 -18.809 1.00 97.69 97 ILE A O 1
ATOM 720 N N . GLU A 1 98 ? 6.353 5.520 -18.220 1.00 97.62 98 GLU A N 1
ATOM 721 C CA . GLU A 1 98 ? 5.954 6.677 -19.029 1.00 97.62 98 GLU A CA 1
ATOM 722 C C . GLU A 1 98 ? 6.750 7.938 -18.655 1.00 97.62 98 GLU A C 1
ATOM 724 O O . GLU A 1 98 ? 7.269 8.625 -19.526 1.00 97.62 98 GLU A O 1
ATOM 729 N N . ARG A 1 99 ? 6.944 8.201 -17.353 1.00 96.69 99 ARG A N 1
ATOM 730 C CA . ARG A 1 99 ? 7.773 9.319 -16.853 1.00 96.69 99 ARG A CA 1
ATOM 731 C C . ARG A 1 99 ? 9.266 9.188 -17.138 1.00 96.69 99 ARG A C 1
ATOM 733 O O . ARG A 1 99 ? 10.010 10.145 -16.943 1.00 96.69 99 ARG A O 1
ATOM 740 N N . LEU A 1 100 ? 9.710 8.003 -17.534 1.00 97.12 100 LEU A N 1
ATOM 741 C CA . LEU A 1 100 ? 11.072 7.744 -17.987 1.00 97.12 100 LEU A CA 1
ATOM 742 C C . LEU A 1 100 ? 11.158 7.760 -19.516 1.00 97.12 100 LEU A C 1
ATOM 744 O O . LEU A 1 100 ? 12.112 7.229 -20.078 1.00 97.12 100 LEU A O 1
ATOM 748 N N . ASP A 1 101 ? 10.174 8.374 -20.176 1.00 96.69 101 ASP A N 1
ATOM 749 C CA . ASP A 1 101 ? 10.069 8.513 -21.628 1.00 96.69 101 ASP A CA 1
ATOM 750 C C . ASP A 1 101 ? 10.057 7.161 -22.357 1.00 96.69 101 ASP A C 1
ATOM 752 O O . ASP A 1 101 ? 10.498 7.048 -23.497 1.00 96.69 101 ASP A O 1
ATOM 756 N N . ASN A 1 102 ? 9.559 6.113 -21.687 1.00 95.50 102 ASN A N 1
ATOM 757 C CA . ASN A 1 102 ? 9.568 4.731 -22.177 1.00 95.50 102 ASN A CA 1
ATOM 758 C C . ASN A 1 102 ? 10.968 4.220 -22.572 1.00 95.50 102 ASN A C 1
ATOM 760 O O . ASN A 1 102 ? 11.098 3.325 -23.409 1.00 95.50 102 ASN A O 1
ATOM 764 N N . ASP A 1 103 ? 12.019 4.752 -21.943 1.00 95.50 103 ASP A N 1
ATOM 765 C CA . ASP A 1 103 ? 13.390 4.284 -22.123 1.00 95.50 103 ASP A CA 1
ATOM 766 C C . ASP A 1 103 ? 13.522 2.825 -21.655 1.00 95.50 103 ASP A C 1
ATOM 768 O O . ASP A 1 103 ? 13.482 2.515 -20.458 1.00 95.50 103 ASP A O 1
ATOM 772 N N . SER A 1 104 ? 13.680 1.918 -22.623 1.00 93.62 104 SER A N 1
ATOM 773 C CA . SER A 1 104 ? 13.755 0.471 -22.393 1.00 93.62 104 SER A CA 1
ATOM 774 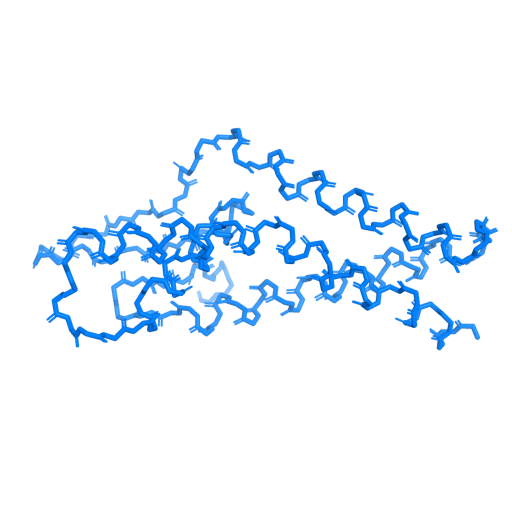C C . SER A 1 104 ? 14.874 0.066 -21.429 1.00 93.62 104 SER A C 1
ATOM 776 O O . SER A 1 104 ? 14.698 -0.876 -20.652 1.00 93.62 104 SER A O 1
ATOM 778 N N . SER A 1 105 ? 15.983 0.815 -21.399 1.00 95.56 105 SER A N 1
ATOM 779 C CA . SER A 1 105 ? 17.113 0.553 -20.503 1.00 95.56 105 SER A CA 1
ATOM 780 C C . SER A 1 105 ? 16.772 0.809 -19.029 1.00 95.56 105 SER A C 1
ATOM 782 O O . SER A 1 105 ? 17.392 0.238 -18.129 1.00 95.56 105 SER A O 1
ATOM 784 N N . LEU A 1 106 ? 15.743 1.622 -18.763 1.00 95.75 106 LEU A N 1
ATOM 785 C CA . LEU A 1 106 ? 15.337 2.033 -17.420 1.00 95.75 106 LEU A CA 1
ATOM 786 C C . LEU A 1 106 ? 14.127 1.257 -16.880 1.00 95.75 106 LEU A C 1
ATOM 788 O O . LEU A 1 106 ? 13.782 1.406 -15.707 1.00 95.75 106 LEU A O 1
ATOM 792 N N . VAL A 1 107 ? 13.502 0.388 -17.679 1.00 95.62 107 VAL A N 1
ATOM 793 C CA . VAL A 1 107 ? 12.308 -0.374 -17.268 1.00 95.62 107 VAL A CA 1
ATOM 794 C C . VAL A 1 107 ? 12.598 -1.302 -16.086 1.00 95.62 107 VAL A C 1
AT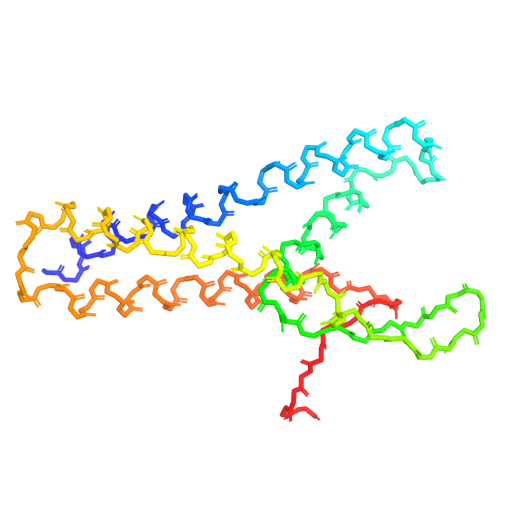OM 796 O O . VAL A 1 107 ? 11.835 -1.332 -15.118 1.00 95.62 107 VAL A O 1
ATOM 799 N N . ALA A 1 108 ? 13.699 -2.055 -16.139 1.00 96.50 108 ALA A N 1
ATOM 800 C CA . ALA A 1 108 ? 14.093 -2.962 -15.063 1.00 96.50 108 ALA A CA 1
ATOM 801 C C . ALA A 1 108 ? 14.375 -2.225 -13.736 1.00 96.50 108 ALA A C 1
ATOM 803 O O . ALA A 1 108 ? 13.733 -2.563 -12.735 1.00 96.50 108 ALA A O 1
ATOM 804 N N . PRO A 1 109 ? 15.240 -1.188 -13.688 1.00 96.44 109 PRO A N 1
ATOM 805 C CA . PRO A 1 109 ? 15.463 -0.450 -12.447 1.00 96.44 109 PRO A CA 1
ATOM 806 C C . PRO A 1 109 ? 14.205 0.290 -11.968 1.00 96.44 109 PRO A C 1
ATOM 808 O O . PRO A 1 109 ? 13.983 0.363 -10.762 1.00 96.44 109 PRO A O 1
ATOM 811 N N . ALA A 1 110 ? 13.337 0.772 -12.865 1.00 97.25 110 ALA A N 1
ATOM 812 C CA . ALA A 1 110 ? 12.059 1.381 -12.489 1.00 97.25 110 ALA A CA 1
ATOM 813 C C . ALA A 1 110 ? 11.134 0.411 -11.748 1.00 97.25 110 ALA A C 1
ATOM 815 O O . ALA A 1 110 ? 10.603 0.753 -10.690 1.00 97.25 110 ALA A O 1
ATOM 816 N N . ARG A 1 111 ? 10.979 -0.814 -12.265 1.00 97.19 111 ARG A N 1
ATOM 817 C CA . ARG A 1 111 ? 10.212 -1.874 -11.594 1.00 97.19 111 ARG A CA 1
ATOM 818 C C . ARG A 1 111 ? 10.831 -2.248 -10.252 1.00 97.19 111 ARG A C 1
ATOM 820 O O . ARG A 1 111 ? 10.096 -2.382 -9.280 1.00 97.19 111 ARG A O 1
ATOM 827 N N . GLY A 1 112 ? 12.158 -2.366 -10.192 1.00 97.75 112 GLY A N 1
ATOM 828 C CA . GLY A 1 112 ? 12.883 -2.681 -8.960 1.00 97.75 112 GLY A CA 1
ATOM 829 C C . GLY A 1 112 ? 12.662 -1.633 -7.869 1.00 97.75 112 GLY A C 1
ATOM 830 O O . GLY A 1 112 ? 12.215 -1.968 -6.776 1.00 97.75 112 GLY A O 1
ATOM 831 N N . VAL A 1 113 ? 12.892 -0.354 -8.177 1.00 97.94 113 VAL A N 1
ATOM 832 C CA . VAL A 1 113 ? 12.681 0.752 -7.228 1.00 97.94 113 VAL A CA 1
ATOM 833 C C . VAL A 1 113 ? 11.219 0.845 -6.796 1.00 97.94 113 VAL A C 1
ATOM 835 O O . VAL A 1 113 ? 10.948 1.023 -5.608 1.00 97.94 113 VAL A O 1
ATOM 838 N N . PHE A 1 114 ? 10.272 0.698 -7.729 1.00 98.38 114 PHE A N 1
ATOM 839 C CA . PHE A 1 114 ? 8.849 0.706 -7.397 1.00 98.38 114 PHE A CA 1
ATOM 840 C C . PHE A 1 114 ? 8.496 -0.439 -6.439 1.00 98.38 114 PHE A C 1
ATOM 842 O O . PHE A 1 114 ? 7.873 -0.201 -5.407 1.00 98.38 114 PHE A O 1
ATOM 849 N N . ALA A 1 115 ? 8.921 -1.667 -6.751 1.00 97.88 115 ALA A N 1
ATOM 850 C CA . ALA A 1 115 ? 8.648 -2.847 -5.935 1.00 97.88 115 ALA A CA 1
ATOM 851 C C . ALA A 1 115 ? 9.259 -2.725 -4.533 1.00 97.88 115 ALA A C 1
ATOM 853 O O . ALA A 1 115 ? 8.574 -2.989 -3.545 1.00 97.88 115 ALA A O 1
ATOM 854 N N . ILE A 1 116 ? 10.510 -2.264 -4.432 1.00 98.06 116 ILE A N 1
ATOM 855 C CA . ILE A 1 116 ? 11.183 -2.021 -3.150 1.00 98.06 116 ILE A CA 1
ATOM 856 C C . ILE A 1 116 ? 10.421 -0.968 -2.342 1.00 98.06 116 ILE A C 1
ATOM 858 O O . ILE A 1 116 ? 10.068 -1.224 -1.195 1.00 98.06 116 ILE A O 1
ATOM 862 N N . GLY A 1 117 ? 10.103 0.187 -2.933 1.00 97.88 117 GLY A N 1
ATOM 863 C CA . GLY A 1 117 ? 9.380 1.253 -2.234 1.00 97.88 117 GLY A CA 1
ATOM 864 C C . GLY A 1 117 ? 7.993 0.819 -1.755 1.00 97.88 117 GLY A C 1
ATOM 865 O O . GLY A 1 117 ? 7.614 1.097 -0.619 1.00 97.88 117 GLY A O 1
ATOM 866 N N . TYR A 1 118 ? 7.250 0.096 -2.595 1.00 97.31 118 TYR A N 1
ATOM 867 C CA . TYR A 1 118 ? 5.921 -0.408 -2.252 1.00 97.31 118 TYR A CA 1
ATOM 868 C C . TYR A 1 118 ? 5.978 -1.456 -1.133 1.00 97.31 118 TYR A C 1
ATOM 870 O O . TYR A 1 118 ? 5.171 -1.425 -0.205 1.00 97.31 118 TYR A O 1
ATOM 878 N N . THR A 1 119 ? 6.977 -2.341 -1.176 1.00 95.44 119 THR A N 1
ATOM 879 C CA . THR A 1 119 ? 7.205 -3.358 -0.140 1.00 95.44 119 THR A CA 1
ATOM 880 C C . THR A 1 119 ? 7.618 -2.719 1.185 1.00 95.44 119 THR A C 1
ATOM 882 O O . THR A 1 119 ? 7.074 -3.082 2.222 1.00 95.44 119 THR A O 1
ATOM 885 N N . ILE A 1 120 ? 8.516 -1.724 1.170 1.00 96.38 120 ILE A N 1
ATOM 886 C CA . ILE A 1 120 ? 8.907 -0.965 2.372 1.00 96.38 120 ILE A CA 1
ATOM 887 C C . ILE A 1 120 ? 7.687 -0.291 3.002 1.00 96.38 120 ILE A C 1
ATOM 889 O O . ILE A 1 120 ? 7.546 -0.308 4.227 1.00 96.38 120 ILE A O 1
ATOM 893 N N . PHE A 1 121 ? 6.786 0.270 2.190 1.00 96.12 121 PHE A N 1
ATOM 894 C CA . PHE A 1 121 ? 5.542 0.831 2.707 1.00 96.12 121 PHE A CA 1
ATOM 895 C C . PHE A 1 121 ? 4.679 -0.249 3.372 1.00 96.12 121 PHE A C 1
ATOM 897 O O . PHE A 1 121 ? 4.285 -0.074 4.521 1.00 96.12 121 PHE A O 1
ATOM 904 N N . ALA A 1 122 ? 4.421 -1.371 2.692 1.00 93.25 122 ALA A N 1
ATOM 905 C CA . ALA A 1 122 ? 3.595 -2.457 3.226 1.00 93.25 122 ALA A CA 1
ATOM 906 C C . ALA A 1 122 ? 4.167 -3.045 4.530 1.00 93.25 122 ALA A C 1
ATOM 908 O O . ALA A 1 122 ? 3.431 -3.309 5.482 1.00 93.25 122 ALA A O 1
ATOM 909 N N . LEU A 1 123 ? 5.491 -3.179 4.595 1.00 92.38 123 LEU A N 1
ATOM 910 C CA . LEU A 1 123 ? 6.244 -3.598 5.772 1.00 92.38 123 LEU A CA 1
ATOM 911 C C . LEU A 1 123 ? 6.033 -2.632 6.944 1.00 92.38 123 LEU A C 1
ATOM 913 O O . LEU A 1 123 ? 5.595 -3.029 8.023 1.00 92.38 123 LEU A O 1
ATOM 917 N N . THR A 1 124 ? 6.301 -1.349 6.706 1.00 93.06 124 THR A N 1
ATOM 918 C CA . THR A 1 124 ? 6.113 -0.267 7.679 1.00 93.06 124 THR A CA 1
ATOM 919 C C . THR A 1 124 ? 4.665 -0.234 8.174 1.00 93.06 124 THR A C 1
ATOM 921 O O . THR A 1 124 ? 4.418 -0.259 9.376 1.00 93.06 124 THR A O 1
ATOM 924 N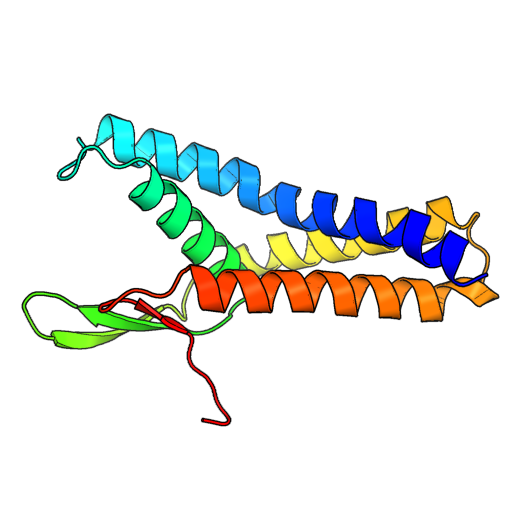 N . ALA A 1 125 ? 3.691 -0.275 7.264 1.00 92.12 125 ALA A N 1
ATOM 925 C CA . ALA A 1 125 ? 2.268 -0.296 7.591 1.00 92.12 125 ALA A CA 1
ATOM 926 C C . ALA A 1 125 ? 1.890 -1.495 8.478 1.00 92.12 125 ALA A C 1
ATOM 928 O O . ALA A 1 125 ? 1.137 -1.338 9.440 1.00 92.12 125 ALA A O 1
ATOM 929 N N . SER A 1 126 ? 2.443 -2.677 8.205 1.00 88.50 126 SER A N 1
ATOM 930 C CA . SER A 1 126 ? 2.201 -3.884 9.006 1.00 88.50 126 SER A CA 1
ATOM 931 C C . SER A 1 126 ? 2.773 -3.759 10.419 1.00 88.50 126 SER A C 1
ATOM 933 O O . SER A 1 126 ? 2.103 -4.109 11.388 1.00 88.50 126 SER A O 1
ATOM 935 N N . LEU A 1 127 ? 3.975 -3.195 10.562 1.00 88.00 127 LEU A N 1
ATOM 936 C CA . LEU A 1 127 ? 4.608 -2.978 11.867 1.00 88.00 127 LEU A CA 1
ATOM 937 C C . LEU A 1 127 ? 3.861 -1.939 12.714 1.00 88.00 127 LEU A C 1
ATOM 939 O O . LEU A 1 127 ? 3.579 -2.188 13.885 1.00 88.00 127 LEU A O 1
ATOM 943 N N . PHE A 1 128 ? 3.506 -0.795 12.125 1.00 88.88 128 PHE A N 1
ATOM 944 C CA . PHE A 1 128 ? 2.862 0.310 12.845 1.00 88.88 128 PHE A CA 1
ATOM 945 C C . PHE A 1 128 ? 1.361 0.099 13.103 1.00 88.88 128 PHE A C 1
ATOM 947 O O . PHE A 1 128 ? 0.788 0.784 13.948 1.00 88.88 128 PHE A O 1
ATOM 954 N N . SER A 1 129 ? 0.711 -0.841 12.409 1.00 88.00 129 SER A N 1
ATOM 955 C CA . SER A 1 129 ? -0.713 -1.155 12.614 1.00 88.00 129 SER A CA 1
ATOM 956 C C . SER A 1 129 ? -0.975 -2.231 13.675 1.00 88.00 129 SER A C 1
ATOM 958 O O . SER A 1 129 ? -2.136 -2.520 13.968 1.00 88.00 129 SER A O 1
ATOM 960 N N . LYS A 1 130 ? 0.071 -2.816 14.272 1.00 86.88 130 LYS A N 1
ATOM 961 C CA . LYS A 1 130 ? -0.043 -3.859 15.301 1.00 86.88 130 LYS A CA 1
ATOM 962 C C . LYS A 1 130 ? -0.749 -3.346 16.565 1.00 86.88 130 LYS A C 1
ATOM 964 O O . LYS A 1 130 ? -0.485 -2.242 17.038 1.00 86.88 130 LYS A O 1
ATOM 969 N N . THR A 1 131 ? -1.590 -4.190 17.153 1.00 85.81 131 THR A N 1
ATOM 970 C CA . THR A 1 131 ? -2.174 -4.022 18.494 1.00 85.81 131 THR A CA 1
ATOM 971 C C . THR A 1 131 ? -2.019 -5.310 19.302 1.00 85.81 131 THR A C 1
ATOM 973 O O . THR A 1 131 ? -1.495 -6.314 18.810 1.00 85.81 131 THR A O 1
ATOM 976 N N . ASP A 1 132 ? -2.477 -5.306 20.556 1.00 82.12 132 ASP A N 1
ATOM 977 C CA . ASP A 1 132 ? -2.513 -6.526 21.366 1.00 82.12 132 ASP A CA 1
ATOM 978 C C . ASP A 1 132 ? -3.404 -7.603 20.744 1.00 82.12 132 ASP A C 1
ATOM 980 O O . ASP A 1 132 ? -3.030 -8.776 20.750 1.00 82.12 132 ASP A O 1
ATOM 984 N N . SER A 1 133 ? -4.521 -7.187 20.141 1.00 81.06 133 SER A N 1
ATOM 985 C CA . SER A 1 133 ? -5.504 -8.073 19.517 1.00 81.06 133 SER A CA 1
ATOM 986 C C . SER A 1 133 ? -5.234 -8.389 18.049 1.00 81.06 133 SER A C 1
ATOM 988 O O . SER A 1 133 ? -5.767 -9.381 17.572 1.00 81.06 133 SER A O 1
ATOM 990 N N . ILE A 1 134 ? -4.466 -7.578 17.312 1.00 81.44 134 ILE A N 1
ATOM 991 C CA . ILE A 1 134 ? -4.246 -7.764 15.867 1.00 81.44 134 ILE A CA 1
ATOM 992 C C . ILE A 1 134 ? -2.759 -7.673 15.556 1.00 81.44 134 ILE A C 1
ATOM 994 O O . ILE A 1 134 ? -2.130 -6.630 15.758 1.00 81.44 134 ILE A O 1
ATOM 998 N N . ARG A 1 135 ? -2.182 -8.766 15.055 1.00 82.12 135 ARG A N 1
ATOM 999 C CA . ARG A 1 135 ? -0.738 -8.890 14.827 1.00 82.12 135 ARG A CA 1
ATOM 1000 C C . ARG A 1 135 ? -0.467 -9.446 13.431 1.00 82.12 135 ARG A C 1
ATOM 1002 O O . ARG A 1 135 ? -1.093 -10.431 13.062 1.00 82.12 135 ARG A O 1
ATOM 1009 N N . PRO A 1 136 ? 0.441 -8.849 12.643 1.00 75.00 136 PRO A N 1
ATOM 1010 C CA . PRO A 1 136 ? 0.838 -9.439 11.368 1.00 75.00 136 PRO A CA 1
ATOM 1011 C C . PRO A 1 136 ? 1.555 -10.775 11.604 1.00 75.00 136 PRO A C 1
ATOM 1013 O O . PRO A 1 136 ? 2.357 -10.881 12.538 1.00 75.00 136 PRO A O 1
ATOM 1016 N N . VAL A 1 137 ? 1.283 -11.773 10.759 1.00 76.12 137 VAL A N 1
ATOM 1017 C CA . VAL A 1 137 ? 1.952 -13.081 10.829 1.00 76.12 137 VAL A CA 1
ATOM 1018 C C . VAL A 1 137 ? 3.286 -13.006 10.103 1.00 76.12 137 VAL A C 1
ATOM 1020 O O . VAL A 1 137 ? 3.360 -12.664 8.922 1.00 76.12 137 VAL A O 1
ATOM 1023 N N . TRP A 1 138 ? 4.346 -13.362 10.818 1.00 68.69 138 TRP A N 1
ATOM 1024 C CA . TRP A 1 138 ? 5.694 -13.455 10.283 1.00 68.69 138 TRP A CA 1
ATOM 1025 C C . TRP A 1 138 ? 6.048 -14.921 10.098 1.00 68.69 138 TRP A C 1
ATOM 1027 O O . TRP A 1 138 ? 6.313 -15.618 11.066 1.00 68.69 138 TRP A O 1
ATOM 1037 N N . TYR A 1 139 ? 6.079 -15.390 8.853 1.00 64.06 139 TYR A N 1
ATOM 1038 C CA . TYR A 1 139 ? 6.368 -16.798 8.557 1.00 64.06 139 TYR A CA 1
ATOM 1039 C C . TYR A 1 139 ? 7.805 -17.239 8.896 1.00 64.06 139 TYR A C 1
ATOM 1041 O O . TYR A 1 139 ? 8.094 -18.430 8.861 1.00 64.06 139 TYR A O 1
ATOM 1049 N N . PHE A 1 140 ? 8.700 -16.293 9.197 1.00 56.47 140 PHE A N 1
ATOM 1050 C CA . PHE A 1 140 ? 10.108 -16.546 9.532 1.00 56.47 140 PHE A CA 1
ATOM 1051 C C . PHE A 1 140 ? 10.464 -16.215 10.992 1.00 56.47 140 PHE A C 1
ATOM 1053 O O . PHE A 1 140 ? 11.652 -16.150 11.309 1.00 56.47 140 PHE A O 1
ATOM 1060 N N . ALA A 1 141 ? 9.472 -15.935 11.842 1.00 50.00 141 ALA A N 1
ATOM 1061 C CA . ALA A 1 141 ? 9.669 -15.609 13.256 1.00 50.00 141 ALA A CA 1
ATOM 1062 C C . ALA A 1 141 ? 9.358 -16.800 14.167 1.00 50.00 141 ALA A C 1
ATOM 1064 O O . ALA A 1 141 ? 8.485 -17.614 13.792 1.00 50.00 141 ALA A O 1
#

Radius of gyration: 17.42 Å; chains: 1; bounding box: 42×28×48 Å

Secondary structure (DSSP, 8-state):
-HHHHHHHHHHHHHHHHHHHHHHHHHHHHHHHHHH--SS--THHHHHHHHHHHHHHTT--EEEEETTTTEEEE---S-GGGGHHHHHHHHHHHHHHHHTTTT-GGGHHHHHHHHHHHHHHHHHHHHHHT--SSEEE--TT-